Protein AF-A0A7H4LTB8-F1 (afdb_monomer_lite)

Foldseek 3Di:
DVVVVVVVVLVVVQQVQLVVQCVPVVCVPPDSVVSSVVSVVVVVVLVVPDPVVVVVVVVVVVVVVVVVVVVVVVVVVVVVVVVVVVVPDDPPDD

Organism: NCBI:txid1134687

Secondary structure (DSSP, 8-state):
--HHHHHHHHHHHHHHHHHHHHHSTTSTTS-HHHHHHHHHHHHHHHHHS-HHHHHHHHHHHHHHHHHHHHHHHHHHHHHHHHHHHHHTSPP---

pLDDT: mean 79.88, std 10.71, range [57.72, 96.25]

InterPro domains:
  IPR004841 Amino acid permease/SLC12A domain [PF00324] (1-80)

Sequence (94 aa):
MYFINWAMTGIVDITAVALYMHYWGAFGDVPQWVFALGALAIVGTMNMIGVKWFAEMEFWFALVKVLAIVAFWWSGLFFLAAESRWMAMPPVST

Structure (mmCIF, N/CA/C/O backbone):
data_AF-A0A7H4LTB8-F1
#
_entry.id   AF-A0A7H4LTB8-F1
#
loop_
_atom_site.group_PDB
_atom_site.id
_atom_site.type_symbol
_atom_site.label_atom_id
_atom_site.label_alt_id
_atom_site.label_comp_id
_atom_site.label_asym_id
_atom_site.label_entity_id
_atom_site.label_seq_id
_atom_site.pdbx_PDB_ins_code
_atom_site.Cartn_x
_atom_site.Cartn_y
_atom_site.Cartn_z
_atom_site.occupancy
_atom_site.B_iso_or_equiv
_atom_site.auth_seq_id
_atom_site.auth_comp_id
_atom_site.auth_asym_id
_atom_site.auth_atom_id
_atom_site.pdbx_PDB_model_num
ATOM 1 N N . MET A 1 1 ? -12.179 20.630 1.178 1.00 67.06 1 MET A N 1
ATOM 2 C CA . MET A 1 1 ? -12.363 19.345 0.465 1.00 67.06 1 MET A CA 1
ATOM 3 C C . MET A 1 1 ? -11.221 18.349 0.744 1.00 67.06 1 MET A C 1
ATOM 5 O O . MET A 1 1 ? -10.712 17.735 -0.179 1.00 67.06 1 MET A O 1
ATOM 9 N N . TYR A 1 2 ? -10.802 18.157 2.002 1.00 80.88 2 TYR A N 1
ATOM 10 C CA . TYR A 1 2 ? -9.788 17.137 2.350 1.00 80.88 2 TYR A CA 1
ATOM 11 C C . TYR A 1 2 ? -10.435 15.796 2.713 1.00 80.88 2 TYR A C 1
ATOM 13 O O . TYR A 1 2 ? -10.005 14.750 2.245 1.00 80.88 2 TYR A O 1
ATOM 21 N N . PHE A 1 3 ? -11.538 15.850 3.461 1.00 81.81 3 PHE A N 1
ATOM 22 C CA . PHE A 1 3 ? -12.305 14.678 3.880 1.00 81.81 3 PHE A CA 1
ATOM 23 C C . PHE A 1 3 ? -12.807 13.822 2.707 1.00 81.81 3 PHE A C 1
ATOM 25 O O . PHE A 1 3 ? -12.651 12.610 2.724 1.00 81.81 3 PHE A O 1
ATOM 32 N N . ILE A 1 4 ? -13.352 14.451 1.659 1.00 87.56 4 ILE A N 1
ATOM 33 C CA . ILE A 1 4 ? -13.884 13.738 0.485 1.00 87.56 4 ILE A CA 1
ATOM 34 C C . ILE A 1 4 ? -12.773 13.022 -0.288 1.00 87.56 4 ILE A C 1
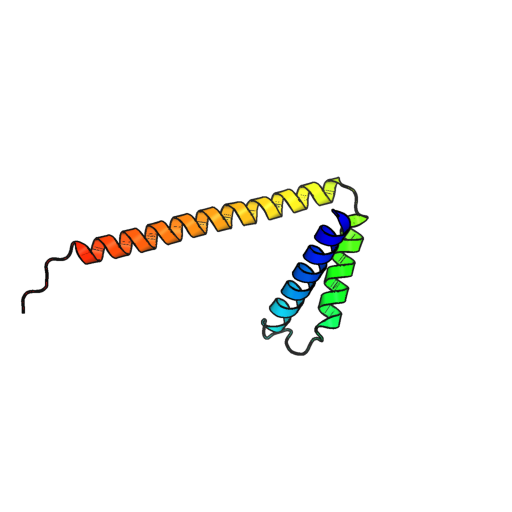ATOM 36 O O . ILE A 1 4 ? -12.967 11.883 -0.695 1.00 87.56 4 ILE A O 1
ATOM 40 N N . ASN A 1 5 ? -11.606 13.653 -0.454 1.00 88.06 5 ASN A N 1
ATOM 41 C CA . ASN A 1 5 ? -10.461 12.999 -1.088 1.00 88.06 5 ASN A CA 1
ATOM 42 C C . ASN A 1 5 ? -9.994 11.797 -0.264 1.00 88.06 5 ASN A C 1
ATOM 44 O O . ASN A 1 5 ? -9.785 10.726 -0.817 1.00 88.06 5 ASN A O 1
ATOM 48 N N . TRP A 1 6 ? -9.901 11.947 1.060 1.00 84.69 6 TRP A N 1
ATOM 49 C CA . TRP A 1 6 ? -9.477 10.856 1.937 1.00 84.69 6 TRP A CA 1
ATOM 50 C C . TRP A 1 6 ? -10.476 9.686 1.930 1.00 84.69 6 TRP A C 1
ATOM 52 O O . TRP A 1 6 ? -10.079 8.528 1.823 1.00 84.69 6 TRP A O 1
ATOM 62 N N . ALA A 1 7 ? -11.778 9.988 1.953 1.00 86.06 7 ALA A N 1
ATOM 63 C CA . ALA A 1 7 ? -12.838 8.989 1.851 1.00 86.06 7 ALA A CA 1
ATOM 64 C C . ALA A 1 7 ? -12.841 8.275 0.489 1.00 86.06 7 ALA A C 1
ATOM 66 O O . ALA A 1 7 ? -12.992 7.056 0.436 1.00 86.06 7 ALA A O 1
ATOM 67 N N . MET A 1 8 ? -12.642 9.011 -0.610 1.00 88.94 8 MET A N 1
ATOM 68 C CA . MET A 1 8 ? -12.593 8.437 -1.956 1.00 88.94 8 MET A CA 1
ATOM 69 C C . MET A 1 8 ? -11.397 7.495 -2.117 1.00 88.94 8 MET A C 1
ATOM 71 O O . MET A 1 8 ? -11.581 6.370 -2.576 1.00 88.94 8 MET A O 1
ATOM 75 N N . THR A 1 9 ? -10.202 7.911 -1.688 1.00 88.62 9 THR A N 1
ATOM 76 C CA . THR A 1 9 ? -9.010 7.052 -1.723 1.00 88.62 9 THR A CA 1
ATOM 77 C C . THR A 1 9 ? -9.221 5.778 -0.903 1.00 88.62 9 THR A C 1
ATOM 79 O O . THR A 1 9 ? -8.951 4.690 -1.401 1.00 88.62 9 THR A O 1
ATOM 82 N N . GLY A 1 10 ? -9.815 5.878 0.294 1.00 86.12 10 GLY A N 1
ATOM 83 C CA . GLY A 1 10 ? -10.129 4.702 1.113 1.00 86.12 10 GLY A CA 1
ATOM 84 C C . GLY A 1 10 ? -11.078 3.706 0.431 1.00 86.12 10 GLY A C 1
ATOM 85 O O . GLY A 1 10 ? -10.864 2.498 0.509 1.00 86.12 10 GLY A O 1
ATOM 86 N N . ILE A 1 11 ? -12.100 4.187 -0.287 1.00 88.12 11 ILE A N 1
ATOM 87 C CA . ILE A 1 11 ? -13.016 3.324 -1.058 1.00 88.12 11 ILE A CA 1
ATOM 88 C C . ILE A 1 11 ? -12.269 2.609 -2.192 1.00 88.12 11 ILE A C 1
ATOM 90 O O . ILE A 1 11 ? -12.488 1.415 -2.418 1.00 88.12 11 ILE A O 1
ATOM 94 N N . VAL A 1 12 ? -11.389 3.325 -2.895 1.00 90.00 12 VAL A N 1
ATOM 95 C CA . VAL A 1 12 ? -10.586 2.765 -3.991 1.00 90.00 12 VAL A CA 1
ATOM 96 C C . VAL A 1 12 ? -9.656 1.669 -3.472 1.00 90.00 12 VAL A C 1
ATOM 98 O O . VAL A 1 12 ? -9.639 0.579 -4.046 1.00 90.00 12 VAL A O 1
ATOM 101 N N . ASP A 1 13 ? -8.962 1.906 -2.360 1.00 87.88 13 ASP A N 1
ATOM 102 C CA . ASP A 1 13 ? -8.037 0.936 -1.767 1.00 87.88 13 ASP A CA 1
ATOM 103 C C . ASP A 1 13 ? -8.762 -0.337 -1.295 1.00 87.88 13 ASP A C 1
ATOM 105 O O . ASP A 1 13 ? -8.336 -1.450 -1.611 1.00 87.88 13 ASP A O 1
ATOM 109 N N . ILE A 1 14 ? -9.906 -0.202 -0.610 1.00 85.94 14 ILE A N 1
ATOM 110 C CA . ILE A 1 14 ? -10.720 -1.349 -0.163 1.00 85.94 14 ILE A CA 1
ATOM 111 C C . ILE A 1 14 ? -11.223 -2.167 -1.361 1.00 85.94 14 ILE A C 1
ATOM 113 O O . ILE A 1 14 ? -11.198 -3.401 -1.338 1.00 85.94 14 ILE A O 1
ATOM 117 N N . THR A 1 15 ? -11.653 -1.490 -2.428 1.00 87.12 15 THR A N 1
ATOM 118 C CA . THR A 1 15 ? -12.130 -2.151 -3.651 1.00 87.12 15 THR A CA 1
ATOM 119 C C . THR A 1 15 ? -10.995 -2.887 -4.362 1.00 87.12 15 THR A C 1
ATOM 121 O O . THR A 1 15 ? -11.187 -4.022 -4.800 1.00 87.12 15 THR A O 1
ATOM 124 N N . ALA A 1 16 ? -9.805 -2.283 -4.434 1.00 85.69 16 ALA A N 1
ATOM 125 C CA . ALA A 1 16 ? -8.623 -2.909 -5.015 1.00 85.69 16 ALA A CA 1
ATOM 126 C C . ALA A 1 16 ? -8.231 -4.186 -4.257 1.00 85.69 16 ALA A C 1
ATOM 128 O O . ALA A 1 16 ? -8.018 -5.224 -4.882 1.00 85.69 16 ALA A O 1
ATOM 129 N N . VAL A 1 17 ? -8.212 -4.152 -2.918 1.00 81.69 17 VAL A N 1
ATOM 130 C CA . VAL A 1 17 ? -7.934 -5.340 -2.091 1.00 81.69 17 VAL A CA 1
ATOM 131 C C . VAL A 1 17 ? -8.968 -6.441 -2.337 1.00 81.69 17 VAL A C 1
ATOM 133 O O . VAL A 1 17 ? -8.591 -7.595 -2.531 1.00 81.69 17 VAL A O 1
ATOM 136 N N . ALA A 1 18 ? -10.259 -6.103 -2.383 1.00 80.69 18 ALA A N 1
ATOM 137 C CA . ALA A 1 18 ? -11.317 -7.086 -2.613 1.00 80.69 18 ALA A CA 1
ATOM 138 C C . ALA A 1 18 ? -11.213 -7.752 -4.001 1.00 80.69 18 ALA A C 1
ATOM 140 O O . ALA A 1 18 ? -11.400 -8.963 -4.120 1.00 80.69 18 ALA A O 1
ATOM 141 N N . LEU A 1 19 ? -10.857 -6.984 -5.037 1.00 80.69 19 LEU A N 1
ATOM 142 C CA . LEU A 1 19 ? -10.611 -7.506 -6.385 1.00 80.69 19 LEU A CA 1
ATOM 143 C C . LEU A 1 19 ? -9.362 -8.394 -6.443 1.00 80.69 19 LEU A C 1
ATOM 145 O O . LEU A 1 19 ? -9.408 -9.468 -7.043 1.00 80.69 19 LEU A O 1
ATOM 149 N N . TYR A 1 20 ? -8.262 -7.987 -5.801 1.00 80.31 20 TYR A N 1
ATOM 150 C CA . TYR A 1 20 ? -7.036 -8.788 -5.771 1.00 80.31 20 TYR A CA 1
ATOM 151 C C . TYR A 1 20 ? -7.219 -10.113 -5.029 1.00 80.31 20 TYR A C 1
ATOM 153 O O . TYR A 1 20 ? -6.706 -11.135 -5.482 1.00 80.31 20 TYR A O 1
ATOM 161 N N . MET A 1 21 ? -7.981 -10.121 -3.933 1.00 77.31 21 MET A N 1
ATOM 162 C CA . MET A 1 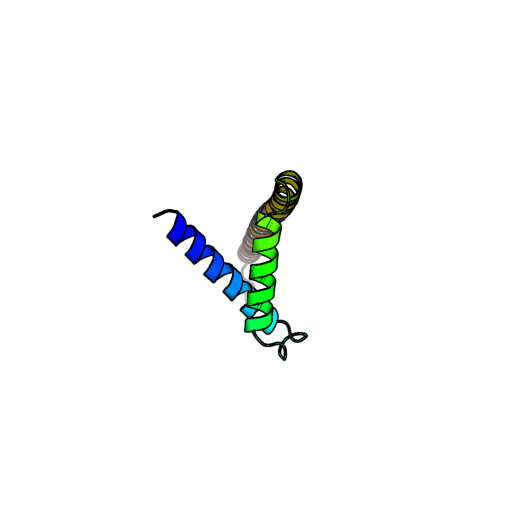21 ? -8.285 -11.353 -3.199 1.00 77.31 21 MET A CA 1
ATOM 163 C C . MET A 1 21 ? -9.106 -12.328 -4.047 1.00 77.31 21 MET A C 1
ATOM 165 O O . MET A 1 21 ? -8.822 -13.521 -4.035 1.00 77.31 21 MET A O 1
ATOM 169 N N . HIS A 1 22 ? -10.056 -11.835 -4.846 1.00 71.69 22 HIS A N 1
ATOM 170 C CA . HIS A 1 22 ? -10.839 -12.679 -5.754 1.00 71.69 22 HIS A CA 1
ATOM 171 C C . HIS A 1 22 ? -10.002 -13.257 -6.911 1.00 71.69 22 HIS A C 1
ATOM 173 O O . HIS A 1 22 ? -10.258 -14.369 -7.368 1.00 71.69 22 HIS A O 1
ATOM 179 N N . TYR A 1 23 ? -8.963 -12.540 -7.355 1.00 70.94 23 TYR A N 1
ATOM 180 C CA . TYR A 1 23 ? -8.009 -13.032 -8.358 1.00 70.94 23 TYR A CA 1
ATOM 181 C C . TYR A 1 23 ? -7.109 -14.169 -7.844 1.00 70.94 23 TYR A C 1
ATOM 183 O O . TYR A 1 23 ? -6.544 -14.916 -8.646 1.00 70.94 23 TYR A O 1
ATOM 191 N N . TRP A 1 24 ? -6.967 -14.331 -6.525 1.00 69.31 24 TRP A N 1
ATOM 192 C CA . TRP A 1 24 ? -6.189 -15.414 -5.931 1.00 69.31 24 TRP A CA 1
ATOM 193 C C . TRP A 1 24 ? -7.075 -16.660 -5.785 1.00 69.31 24 TRP A C 1
ATOM 195 O O . TRP A 1 24 ? -7.980 -16.695 -4.956 1.00 69.31 24 TRP A O 1
ATOM 205 N N . GLY A 1 25 ? -6.810 -17.711 -6.571 1.00 58.03 25 GLY A N 1
ATOM 206 C CA . GLY A 1 25 ? -7.692 -18.884 -6.741 1.00 58.03 25 GLY A CA 1
ATOM 207 C C . GLY A 1 25 ? -8.102 -19.672 -5.481 1.00 58.03 25 GLY A C 1
ATOM 208 O O . GLY A 1 25 ? -8.946 -20.553 -5.576 1.00 58.03 25 GLY A O 1
ATOM 209 N N . ALA A 1 26 ? -7.559 -19.354 -4.302 1.00 63.16 26 ALA A N 1
ATOM 210 C CA . ALA A 1 26 ? -7.983 -19.906 -3.010 1.00 63.16 26 ALA A CA 1
ATOM 211 C C . ALA A 1 26 ? -9.220 -19.202 -2.406 1.00 63.16 26 ALA A C 1
ATOM 213 O O . ALA A 1 26 ? -9.832 -19.734 -1.484 1.00 63.16 26 ALA A O 1
ATOM 214 N N . PHE A 1 27 ? -9.589 -18.020 -2.911 1.00 57.72 27 PHE A N 1
ATOM 215 C CA . PHE A 1 27 ? -10.634 -17.154 -2.348 1.00 57.72 27 PHE A CA 1
ATOM 216 C C . PHE A 1 27 ? -11.735 -16.778 -3.355 1.00 57.72 27 PHE A C 1
ATOM 218 O O . PHE A 1 27 ? -12.563 -15.917 -3.064 1.00 57.72 27 PHE A O 1
ATOM 225 N N . GLY A 1 28 ? -11.781 -17.437 -4.519 1.00 59.53 28 GLY A N 1
ATOM 226 C CA . G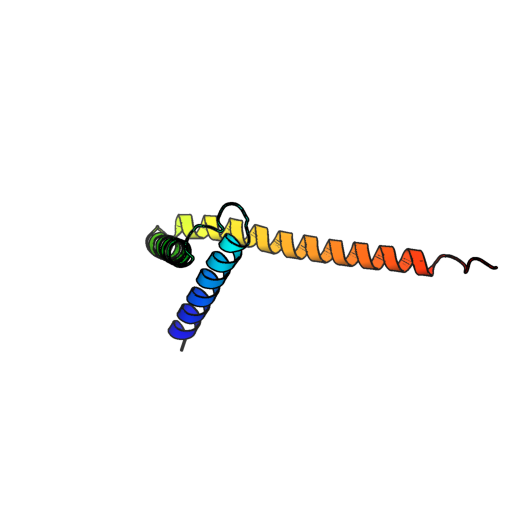LY A 1 28 ? -12.775 -17.167 -5.567 1.00 59.53 28 GLY A CA 1
ATOM 227 C C . GLY A 1 28 ? -14.231 -17.356 -5.117 1.00 59.53 28 GLY A C 1
ATOM 228 O O . GLY A 1 28 ? -15.102 -16.621 -5.569 1.00 59.53 28 GLY A O 1
ATOM 229 N N . ASP A 1 29 ? -14.490 -18.271 -4.177 1.00 64.50 29 ASP A N 1
ATOM 230 C CA . ASP A 1 29 ? -15.833 -18.521 -3.621 1.00 64.50 29 ASP A CA 1
ATOM 231 C C . ASP A 1 29 ? -16.236 -17.549 -2.497 1.00 64.50 29 ASP A C 1
ATOM 233 O O . ASP A 1 29 ? -17.385 -17.548 -2.049 1.00 64.50 29 ASP A O 1
ATOM 237 N N . VAL A 1 30 ? -15.312 -16.718 -2.000 1.00 68.69 30 VAL A N 1
ATOM 238 C CA . VAL A 1 30 ? -15.618 -15.800 -0.898 1.00 68.69 30 VAL A CA 1
ATOM 239 C C . VAL A 1 30 ? -16.227 -14.508 -1.458 1.00 68.69 30 VAL A C 1
ATOM 241 O O . VAL A 1 30 ? -15.616 -13.856 -2.309 1.00 68.69 30 VAL A O 1
ATOM 244 N N . PRO A 1 31 ? -17.413 -14.084 -0.978 1.00 72.44 31 PRO A N 1
ATOM 245 C CA . PRO A 1 31 ? -18.071 -12.891 -1.492 1.00 72.44 31 PRO A CA 1
ATOM 246 C C . PRO A 1 31 ? -17.244 -11.617 -1.277 1.00 72.44 31 PRO A C 1
ATOM 248 O O . PRO A 1 31 ? -16.752 -11.353 -0.178 1.00 72.44 31 PRO A O 1
ATOM 251 N N . GLN A 1 32 ? -17.191 -10.762 -2.300 1.00 71.94 32 GLN A N 1
ATOM 252 C CA . GLN A 1 32 ? -16.450 -9.492 -2.294 1.00 71.94 32 GLN A CA 1
ATOM 253 C C . GLN A 1 32 ? -16.786 -8.588 -1.090 1.00 71.94 32 GLN A C 1
ATOM 255 O O . GLN A 1 32 ? -15.913 -7.906 -0.553 1.00 71.94 32 GLN A O 1
ATOM 260 N N . TRP A 1 33 ? -18.044 -8.599 -0.636 1.00 77.12 33 TRP A N 1
ATOM 261 C CA . TRP A 1 33 ? -18.502 -7.781 0.490 1.00 77.12 33 TRP A CA 1
ATOM 262 C C . TRP A 1 33 ? -17.845 -8.171 1.824 1.00 77.12 33 TRP A C 1
ATOM 264 O O . TRP A 1 33 ? -17.655 -7.304 2.678 1.00 77.12 33 TRP A O 1
ATOM 274 N N . VAL A 1 34 ? -17.447 -9.439 1.995 1.00 80.25 34 VAL A N 1
ATOM 275 C CA . VAL A 1 34 ? -16.776 -9.926 3.213 1.00 80.25 34 VAL A CA 1
ATOM 276 C C . VAL A 1 34 ? -15.367 -9.343 3.306 1.00 80.25 34 VAL A C 1
ATOM 278 O O . VAL A 1 34 ? -14.974 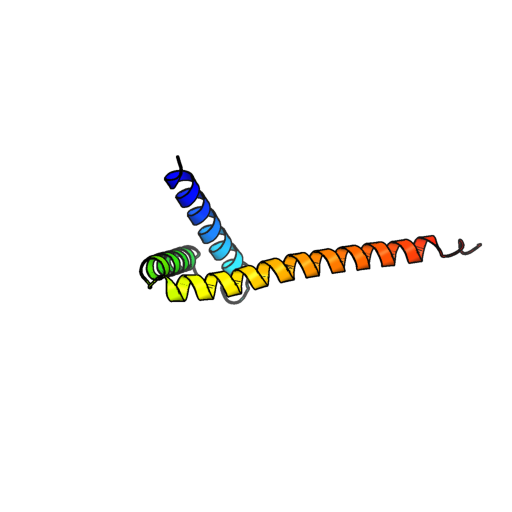-8.843 4.358 1.00 80.25 34 VAL A O 1
ATOM 281 N N . PHE A 1 35 ? -14.628 -9.326 2.193 1.00 81.00 35 PHE A N 1
ATOM 282 C CA . PHE A 1 35 ? -13.304 -8.701 2.136 1.00 81.00 35 PHE A CA 1
ATOM 283 C C . PHE A 1 35 ? -13.375 -7.187 2.312 1.00 81.00 35 PHE A C 1
ATOM 285 O O . PHE A 1 35 ? -12.547 -6.619 3.023 1.00 81.00 35 PHE A O 1
ATOM 292 N N . ALA A 1 36 ? -14.387 -6.542 1.725 1.00 80.19 36 ALA A N 1
ATOM 293 C CA . ALA A 1 36 ? -14.601 -5.111 1.897 1.00 80.19 36 ALA A CA 1
ATOM 294 C C . ALA A 1 36 ? -14.872 -4.742 3.369 1.00 80.19 36 ALA A C 1
ATOM 296 O O . ALA A 1 36 ? -14.244 -3.822 3.895 1.00 80.19 36 ALA A O 1
ATOM 297 N N . LEU A 1 37 ? -15.746 -5.490 4.059 1.00 83.62 37 LEU A N 1
ATOM 298 C CA . LEU A 1 37 ? -16.000 -5.305 5.494 1.00 83.62 37 LEU A CA 1
ATOM 299 C C . LEU A 1 37 ? -14.762 -5.595 6.348 1.00 83.62 37 LEU A C 1
ATOM 301 O O . LEU A 1 37 ? -14.485 -4.845 7.282 1.00 83.62 37 LEU A O 1
ATOM 305 N N . GLY A 1 38 ? -14.004 -6.646 6.025 1.00 85.12 38 GLY A N 1
ATOM 306 C CA . GLY A 1 38 ? -12.766 -6.983 6.729 1.00 85.12 38 GLY A CA 1
ATOM 307 C C . GLY A 1 38 ? -11.717 -5.875 6.625 1.00 85.12 38 GLY A C 1
ATOM 308 O O . GLY A 1 38 ? -11.177 -5.439 7.641 1.00 85.12 38 GLY A O 1
ATOM 309 N N . ALA A 1 39 ? -11.477 -5.358 5.418 1.00 82.69 39 ALA A N 1
ATOM 310 C CA . ALA A 1 39 ? -10.552 -4.249 5.196 1.00 82.69 39 ALA A CA 1
ATOM 311 C C . ALA A 1 39 ? -11.001 -2.974 5.932 1.00 82.69 39 ALA A C 1
ATOM 313 O O . ALA A 1 39 ? -10.191 -2.335 6.604 1.00 82.69 39 ALA A O 1
ATOM 314 N N . LEU A 1 40 ? -12.297 -2.642 5.881 1.00 84.88 40 LEU A N 1
ATOM 315 C CA . LEU A 1 40 ? -12.859 -1.500 6.607 1.00 84.88 40 LEU A CA 1
ATOM 316 C C . LEU A 1 40 ? -12.675 -1.642 8.129 1.00 84.88 40 LEU A C 1
ATOM 318 O O . LEU A 1 40 ? -12.278 -0.685 8.794 1.00 84.88 40 LEU A O 1
ATOM 322 N N . ALA A 1 41 ? -12.928 -2.830 8.685 1.00 84.88 41 ALA A N 1
ATOM 323 C CA . ALA A 1 41 ? -12.766 -3.108 10.111 1.00 84.88 41 ALA A CA 1
ATOM 324 C C . ALA A 1 41 ? -11.297 -3.007 10.564 1.00 84.88 41 ALA A C 1
ATOM 326 O O . ALA A 1 41 ? -11.018 -2.488 11.647 1.00 84.88 41 ALA A O 1
ATOM 327 N N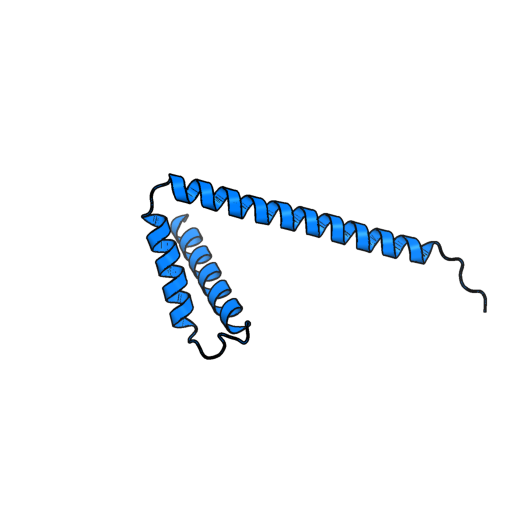 . ILE A 1 42 ? -10.348 -3.441 9.730 1.00 83.44 42 ILE A N 1
ATOM 328 C CA . ILE A 1 42 ? -8.910 -3.293 10.000 1.00 83.44 42 ILE A CA 1
ATOM 329 C C . ILE A 1 42 ? -8.521 -1.813 10.012 1.00 83.44 42 ILE A C 1
ATOM 331 O O . ILE A 1 42 ? -7.914 -1.350 10.973 1.00 83.44 42 ILE A O 1
ATOM 335 N N . VAL A 1 43 ? -8.920 -1.044 8.995 1.00 79.75 43 VAL A N 1
ATOM 336 C CA . VAL A 1 43 ? -8.625 0.399 8.936 1.00 79.75 43 VAL A CA 1
ATOM 337 C C . VAL A 1 43 ? -9.260 1.134 10.121 1.00 79.75 43 VAL A C 1
ATOM 339 O O . VAL A 1 43 ? -8.610 1.972 10.745 1.00 79.75 43 VAL A O 1
ATOM 342 N N . GLY A 1 44 ? -10.498 0.784 10.480 1.00 81.62 44 GLY A N 1
ATOM 343 C CA . GLY A 1 44 ? -11.196 1.343 11.637 1.00 81.62 44 GLY A CA 1
ATOM 344 C C . GLY A 1 44 ? -10.498 1.036 12.963 1.00 81.62 44 GLY A C 1
ATOM 345 O O . GLY A 1 44 ? -10.291 1.939 13.770 1.00 81.62 44 GLY A O 1
ATOM 346 N N . THR A 1 45 ? -10.072 -0.211 13.178 1.00 81.44 45 THR A N 1
ATOM 347 C CA . THR A 1 45 ? -9.347 -0.593 14.402 1.00 81.44 45 THR A CA 1
ATOM 348 C C . THR A 1 45 ? -7.947 0.015 14.453 1.00 81.44 45 THR A C 1
ATOM 350 O O . THR A 1 45 ? -7.553 0.507 15.507 1.00 81.44 45 THR A O 1
ATOM 353 N N . MET A 1 46 ? -7.226 0.097 13.332 1.00 75.56 46 MET A N 1
ATOM 354 C CA . MET A 1 46 ? -5.953 0.827 13.247 1.00 75.56 46 MET A CA 1
ATOM 355 C C . MET A 1 46 ? -6.110 2.314 13.577 1.00 75.56 46 MET A C 1
ATOM 357 O O . MET A 1 46 ? -5.211 2.889 14.180 1.00 75.56 46 MET A O 1
ATOM 361 N N . ASN A 1 47 ? -7.250 2.926 13.238 1.00 77.94 47 ASN A N 1
ATOM 362 C CA . ASN A 1 47 ? -7.542 4.312 13.607 1.00 77.94 47 ASN A CA 1
ATOM 363 C C . ASN A 1 47 ? -7.692 4.498 15.132 1.00 77.94 47 ASN A C 1
ATOM 365 O O . ASN A 1 47 ? -7.438 5.580 15.652 1.00 77.94 47 ASN A O 1
ATOM 369 N N . MET A 1 48 ? -8.085 3.439 15.850 1.00 74.56 48 MET A N 1
ATOM 370 C CA . MET A 1 48 ? -8.285 3.449 17.305 1.00 74.56 48 MET A CA 1
ATOM 371 C C . MET A 1 48 ? -7.063 2.955 18.097 1.00 74.56 48 MET A C 1
ATOM 373 O O . MET A 1 48 ? -6.926 3.279 19.278 1.00 74.56 48 MET A O 1
ATOM 377 N N . ILE A 1 49 ? -6.181 2.161 17.485 1.00 73.44 49 ILE A N 1
ATOM 378 C CA . ILE A 1 49 ? -4.959 1.654 18.120 1.00 73.44 49 ILE A CA 1
ATOM 379 C C . ILE A 1 49 ? -3.924 2.784 18.211 1.00 73.44 49 ILE A C 1
ATOM 381 O O . ILE A 1 49 ? -3.697 3.536 17.269 1.00 73.44 49 ILE A O 1
ATOM 385 N N . GLY A 1 50 ? -3.287 2.908 19.379 1.00 64.56 50 GLY A N 1
ATOM 386 C CA . GLY A 1 50 ? -2.364 3.999 19.690 1.00 64.56 50 GLY A CA 1
ATOM 387 C C . GLY A 1 50 ? -1.237 4.190 18.665 1.00 64.56 50 GLY A C 1
ATOM 388 O O . GLY A 1 50 ? -0.633 3.230 18.184 1.00 64.56 50 GLY A O 1
ATOM 389 N N . VAL A 1 51 ? -0.913 5.466 18.424 1.00 66.62 51 VAL A N 1
ATOM 390 C CA . VAL A 1 51 ? 0.020 6.030 17.420 1.00 66.62 51 VAL A CA 1
ATOM 391 C C . VAL A 1 51 ? 1.364 5.294 17.291 1.00 66.62 51 VAL A C 1
ATOM 393 O O . VAL A 1 51 ? 1.979 5.297 16.230 1.00 66.62 51 VAL A O 1
ATOM 396 N N . LYS A 1 52 ? 1.822 4.620 18.350 1.00 69.62 52 LYS A N 1
ATOM 397 C CA . LYS A 1 52 ? 3.083 3.871 18.359 1.00 69.62 52 LYS A CA 1
ATOM 398 C C . LYS A 1 52 ? 3.091 2.689 17.377 1.00 69.62 52 LYS A C 1
ATOM 400 O O . LYS A 1 52 ? 4.062 2.515 16.652 1.00 69.62 52 LYS A O 1
ATOM 405 N N . TRP A 1 53 ? 2.013 1.906 17.324 1.00 72.38 53 TRP A N 1
ATOM 406 C CA . TRP A 1 53 ? 1.913 0.771 16.393 1.00 72.38 53 TRP A CA 1
ATOM 407 C C . TRP A 1 53 ? 1.716 1.231 14.952 1.00 72.38 53 TRP A C 1
ATOM 409 O O . TRP A 1 53 ? 2.235 0.617 14.024 1.00 72.38 53 TRP A O 1
ATOM 419 N N . PHE A 1 54 ? 0.996 2.338 14.777 1.00 72.69 54 PHE A N 1
ATOM 420 C CA . PHE A 1 54 ? 0.821 2.971 13.478 1.00 72.69 54 PHE A CA 1
ATOM 421 C C . PHE A 1 54 ? 2.175 3.400 12.888 1.00 72.69 54 PHE A C 1
ATOM 423 O O . PHE A 1 54 ? 2.472 3.059 11.747 1.00 72.69 54 PHE A O 1
ATOM 430 N N . ALA A 1 55 ? 3.040 4.020 13.697 1.00 71.75 55 ALA A N 1
ATOM 431 C CA . ALA A 1 55 ? 4.375 4.439 13.271 1.00 71.75 55 ALA A CA 1
ATOM 432 C C . ALA A 1 55 ? 5.296 3.263 12.884 1.00 71.75 55 ALA A C 1
ATOM 434 O O . ALA A 1 55 ? 6.012 3.346 11.886 1.00 71.75 55 ALA A O 1
ATOM 435 N N . GLU A 1 56 ? 5.274 2.155 13.637 1.00 82.88 56 GLU A N 1
ATOM 436 C CA . GLU A 1 56 ? 6.053 0.957 13.287 1.00 82.88 56 GLU A CA 1
ATOM 437 C C . GLU A 1 56 ? 5.559 0.335 11.969 1.00 82.88 56 GLU A C 1
ATOM 439 O O . GLU A 1 56 ? 6.368 0.062 11.082 1.00 82.88 56 GLU A O 1
ATOM 444 N N . MET A 1 57 ? 4.243 0.172 11.785 1.00 82.62 57 MET A N 1
ATOM 445 C CA . MET A 1 57 ? 3.670 -0.373 10.544 1.00 82.62 57 MET A CA 1
ATOM 446 C C . MET A 1 57 ? 3.962 0.512 9.330 1.00 82.62 57 MET A C 1
ATOM 448 O O . MET A 1 57 ? 4.337 0.005 8.271 1.00 82.62 57 MET A O 1
ATOM 452 N N . GLU A 1 58 ? 3.835 1.831 9.471 1.00 81.94 58 GLU A N 1
ATOM 453 C CA . GLU A 1 58 ? 4.174 2.771 8.402 1.00 81.94 58 GLU A CA 1
ATOM 454 C C . GLU A 1 58 ? 5.647 2.683 8.000 1.00 81.94 58 GLU A C 1
ATOM 456 O O . GLU A 1 58 ? 5.948 2.722 6.804 1.00 81.94 58 GLU A O 1
ATOM 461 N N . PHE A 1 59 ? 6.561 2.499 8.958 1.00 83.88 59 PHE A N 1
ATOM 462 C CA . PHE A 1 59 ? 7.979 2.305 8.656 1.00 83.88 59 PHE A CA 1
ATOM 463 C C . PHE A 1 59 ? 8.213 1.045 7.811 1.00 83.88 59 PHE A C 1
ATOM 465 O O . PHE A 1 59 ? 8.876 1.107 6.771 1.00 83.88 59 PHE A O 1
ATOM 472 N N . TRP A 1 60 ? 7.620 -0.085 8.204 1.00 88.69 60 TRP A N 1
ATOM 473 C CA . TRP A 1 60 ? 7.725 -1.334 7.442 1.00 88.69 60 TRP A CA 1
ATOM 474 C C . TRP A 1 60 ? 7.109 -1.213 6.039 1.00 88.69 60 TRP A C 1
ATOM 476 O O . TRP A 1 60 ? 7.718 -1.654 5.062 1.00 88.69 60 TRP A O 1
ATOM 486 N N . PHE A 1 61 ? 5.950 -0.562 5.892 1.00 86.00 61 PHE A N 1
ATOM 487 C CA . PHE A 1 61 ? 5.337 -0.337 4.577 1.00 86.00 61 PHE A CA 1
ATOM 488 C C . PHE A 1 61 ? 6.138 0.632 3.698 1.00 86.00 61 PHE A C 1
ATOM 490 O O . PHE A 1 61 ? 6.214 0.441 2.480 1.00 86.00 61 PHE A O 1
ATOM 497 N N . ALA A 1 62 ? 6.765 1.654 4.284 1.00 89.38 62 ALA A N 1
ATOM 498 C CA . ALA A 1 62 ? 7.654 2.556 3.560 1.00 89.38 62 ALA A CA 1
ATOM 499 C C . ALA A 1 62 ? 8.893 1.815 3.034 1.00 89.38 62 ALA A C 1
ATOM 501 O O . ALA A 1 62 ? 9.282 2.026 1.883 1.00 89.38 62 ALA A O 1
ATOM 502 N N . LEU A 1 63 ? 9.459 0.892 3.820 1.00 93.25 63 LEU A N 1
ATOM 503 C CA . LEU A 1 63 ? 10.581 0.057 3.386 1.00 93.25 63 LEU A CA 1
ATOM 504 C C . LEU A 1 63 ? 10.224 -0.775 2.144 1.00 93.25 63 LEU A C 1
ATOM 506 O O . LEU A 1 63 ? 10.986 -0.783 1.177 1.00 93.25 63 LEU A O 1
ATOM 510 N N . VAL A 1 64 ? 9.048 -1.414 2.125 1.00 92.88 64 VAL A N 1
ATOM 511 C CA . VAL A 1 64 ? 8.570 -2.180 0.957 1.00 92.88 64 VAL A CA 1
ATOM 512 C C . VAL A 1 64 ? 8.484 -1.296 -0.290 1.00 92.88 64 VAL A C 1
ATOM 514 O O . VAL A 1 64 ? 8.933 -1.703 -1.361 1.00 92.88 64 VAL A O 1
ATOM 517 N N . LYS A 1 65 ? 7.967 -0.065 -0.159 1.00 92.56 65 LYS A N 1
ATOM 518 C CA . LYS A 1 65 ? 7.888 0.886 -1.282 1.00 92.56 65 LYS A CA 1
ATOM 519 C C . LYS A 1 65 ? 9.270 1.241 -1.831 1.00 92.56 65 LYS A C 1
ATOM 521 O O . LYS A 1 65 ? 9.459 1.236 -3.045 1.00 92.56 65 LYS A O 1
ATOM 526 N N . VAL A 1 66 ? 10.235 1.521 -0.955 1.00 95.06 66 VAL A N 1
ATOM 527 C CA . VAL A 1 66 ? 11.610 1.846 -1.368 1.00 95.06 66 VAL A CA 1
ATOM 528 C C . VAL A 1 66 ? 12.244 0.662 -2.095 1.00 95.06 66 VAL A C 1
ATOM 530 O O . VAL A 1 66 ? 12.796 0.837 -3.181 1.00 95.06 66 VAL A O 1
ATOM 533 N N . LEU A 1 67 ? 12.111 -0.549 -1.550 1.00 95.81 67 LEU A N 1
ATOM 534 C CA . LEU A 1 67 ? 12.635 -1.758 -2.185 1.00 95.81 67 LEU A CA 1
ATOM 535 C C . LEU A 1 67 ? 11.992 -2.020 -3.552 1.00 95.81 67 LEU A C 1
ATOM 537 O O . LEU A 1 67 ? 12.704 -2.383 -4.485 1.00 95.81 67 LEU A O 1
ATOM 541 N N . ALA A 1 68 ? 10.687 -1.780 -3.704 1.00 94.69 68 ALA A N 1
ATOM 542 C CA . ALA A 1 68 ? 10.001 -1.916 -4.987 1.00 94.69 68 ALA A CA 1
ATOM 543 C C . ALA A 1 68 ? 10.561 -0.953 -6.050 1.00 94.69 68 ALA A C 1
ATOM 545 O O . ALA A 1 68 ? 10.810 -1.369 -7.181 1.00 94.69 68 ALA A O 1
ATOM 546 N N . ILE A 1 69 ? 10.825 0.309 -5.687 1.00 95.25 69 ILE A N 1
ATOM 547 C CA . ILE A 1 69 ? 11.427 1.296 -6.601 1.00 95.25 69 ILE A CA 1
ATOM 548 C C . ILE A 1 69 ? 12.859 0.892 -6.972 1.00 95.25 69 ILE A C 1
ATOM 550 O O . ILE A 1 69 ? 13.227 0.949 -8.145 1.00 95.25 69 ILE A O 1
ATOM 554 N N . VAL A 1 70 ? 13.663 0.451 -5.999 1.00 96.25 70 VAL A N 1
ATOM 555 C CA . VAL A 1 70 ? 15.042 -0.001 -6.248 1.00 96.25 70 VAL A CA 1
ATOM 556 C C . VAL A 1 70 ? 15.056 -1.226 -7.164 1.00 96.25 70 VAL A C 1
ATOM 558 O O . VAL A 1 70 ? 15.823 -1.257 -8.126 1.00 96.25 70 VAL A O 1
ATOM 561 N N . ALA A 1 71 ? 14.186 -2.207 -6.915 1.00 95.19 71 ALA A N 1
ATOM 562 C CA . ALA A 1 71 ? 14.057 -3.393 -7.756 1.00 95.19 71 ALA A CA 1
ATOM 563 C C . ALA A 1 71 ? 13.618 -3.029 -9.181 1.00 95.19 71 ALA A C 1
ATOM 565 O O . ALA A 1 71 ? 14.204 -3.518 -10.148 1.00 95.19 71 ALA A O 1
ATOM 566 N N . PHE A 1 72 ? 12.644 -2.125 -9.320 1.00 94.19 72 PHE A N 1
ATOM 567 C CA . PHE A 1 72 ? 12.206 -1.629 -10.621 1.00 94.19 72 PHE A CA 1
ATOM 568 C C . PHE A 1 72 ? 13.353 -0.945 -11.377 1.00 94.19 72 PHE A C 1
ATOM 570 O O . PHE A 1 72 ? 13.599 -1.266 -12.540 1.00 94.19 72 PHE A O 1
ATOM 577 N N . TRP A 1 73 ? 14.118 -0.081 -10.706 1.00 95.69 73 TRP A N 1
ATOM 578 C CA . TRP A 1 73 ? 15.272 0.593 -11.301 1.00 95.69 73 TRP A CA 1
ATOM 579 C C . TRP A 1 73 ? 16.336 -0.400 -11.790 1.00 95.69 73 TRP A C 1
ATOM 581 O O . TRP A 1 73 ? 16.757 -0.335 -12.945 1.00 95.69 73 TRP A O 1
ATOM 591 N N . TRP A 1 74 ? 16.708 -1.377 -10.957 1.00 95.69 74 TRP A N 1
ATOM 592 C CA . TRP A 1 74 ? 17.656 -2.431 -11.335 1.00 95.69 74 TRP A CA 1
ATOM 593 C C . TRP A 1 74 ? 17.151 -3.291 -12.495 1.00 95.69 74 TRP A C 1
ATOM 595 O O . TRP A 1 74 ? 17.920 -3.593 -13.407 1.00 95.69 74 TRP A O 1
ATOM 605 N N . SER A 1 75 ? 15.866 -3.654 -12.497 1.00 93.12 75 SER A N 1
ATOM 606 C CA . SER A 1 75 ? 15.266 -4.416 -13.597 1.00 93.12 75 SER A CA 1
ATOM 607 C C . SER A 1 75 ? 15.311 -3.644 -14.921 1.00 93.12 75 SER A C 1
ATOM 609 O O . SER A 1 75 ? 15.646 -4.221 -15.955 1.00 93.12 75 SER A O 1
ATOM 611 N N . GLY A 1 76 ? 15.080 -2.326 -14.881 1.00 90.69 76 GLY A N 1
ATOM 612 C CA . GLY A 1 76 ? 15.196 -1.448 -16.044 1.00 90.69 76 GLY A CA 1
ATOM 613 C C . GLY A 1 76 ? 16.630 -1.350 -16.568 1.00 90.69 76 GLY A C 1
ATOM 614 O O . GLY A 1 76 ? 16.848 -1.451 -17.776 1.00 90.69 76 GLY A O 1
ATOM 615 N N . LEU A 1 77 ? 17.622 -1.224 -15.677 1.00 92.19 77 LEU A N 1
ATOM 616 C CA . LEU A 1 77 ? 19.038 -1.233 -16.067 1.00 92.19 77 LEU A CA 1
ATOM 617 C C . LEU A 1 77 ? 19.453 -2.570 -16.682 1.00 92.19 77 LEU A C 1
ATOM 619 O O . LEU A 1 77 ? 20.153 -2.582 -17.692 1.00 92.19 77 LEU A O 1
ATOM 623 N N . PHE A 1 78 ? 19.026 -3.688 -16.091 1.00 91.56 78 PHE A N 1
ATOM 624 C CA . PHE A 1 78 ? 19.316 -5.017 -16.621 1.00 91.56 78 PHE A CA 1
ATOM 625 C C . PHE A 1 78 ? 18.749 -5.188 -18.032 1.00 91.56 78 PHE A C 1
ATOM 627 O O . PHE A 1 78 ? 19.460 -5.648 -18.924 1.00 91.56 78 PHE A O 1
ATOM 634 N N . PHE A 1 79 ? 17.499 -4.772 -18.249 1.00 90.69 79 PHE A N 1
ATOM 635 C CA . PHE A 1 79 ? 16.859 -4.840 -19.560 1.00 90.69 79 PHE A CA 1
ATOM 636 C C . PHE A 1 79 ? 17.591 -3.977 -20.602 1.00 90.69 79 PHE A C 1
ATOM 638 O O . PHE A 1 79 ? 17.906 -4.457 -21.688 1.00 90.69 79 PHE A O 1
ATOM 645 N N . LEU A 1 80 ? 17.959 -2.740 -20.251 1.00 89.00 80 LEU A N 1
ATOM 646 C CA . LEU A 1 80 ? 18.717 -1.851 -21.139 1.00 89.00 80 LEU A CA 1
ATOM 647 C C . LEU A 1 80 ? 20.131 -2.380 -21.449 1.00 89.00 80 LEU A C 1
ATOM 649 O O . LEU A 1 80 ? 20.606 -2.275 -22.578 1.00 89.00 80 LEU A O 1
ATOM 653 N N . ALA A 1 81 ? 20.817 -2.956 -20.460 1.00 85.31 81 ALA A N 1
ATOM 654 C CA . ALA A 1 81 ? 22.140 -3.552 -20.649 1.00 85.31 81 ALA A CA 1
ATOM 655 C C . ALA A 1 81 ? 22.093 -4.860 -21.460 1.00 85.31 81 ALA A C 1
ATOM 657 O O . ALA A 1 81 ? 23.054 -5.200 -22.151 1.00 85.31 81 ALA A O 1
ATOM 658 N N . ALA A 1 82 ? 20.989 -5.606 -21.383 1.00 82.38 82 ALA A N 1
ATOM 659 C CA . ALA A 1 82 ? 20.758 -6.757 -22.246 1.00 82.38 82 ALA A CA 1
ATOM 660 C C . ALA A 1 82 ? 20.585 -6.310 -23.705 1.00 82.38 82 ALA A C 1
ATOM 662 O O . ALA A 1 82 ? 21.249 -6.858 -24.581 1.00 82.38 82 ALA A O 1
ATOM 663 N N . GLU A 1 83 ? 19.778 -5.273 -23.952 1.00 74.00 83 GLU A N 1
ATOM 664 C CA . GLU A 1 83 ? 19.571 -4.667 -25.277 1.00 74.00 83 GLU A CA 1
ATOM 665 C C . GLU A 1 83 ? 20.892 -4.190 -25.910 1.00 74.00 83 GLU A C 1
ATOM 667 O O . GLU A 1 83 ? 21.199 -4.511 -27.060 1.00 74.00 83 GLU A O 1
ATOM 672 N N . SER A 1 84 ? 21.735 -3.487 -25.147 1.00 68.88 84 SER A N 1
ATOM 673 C CA . SER A 1 84 ? 23.008 -2.964 -25.664 1.00 68.88 84 SER A CA 1
ATOM 674 C C . SER A 1 84 ? 24.000 -4.062 -26.074 1.00 68.88 84 SER A C 1
ATOM 676 O O . SER A 1 84 ? 24.807 -3.852 -26.982 1.00 68.88 84 SER A O 1
ATOM 678 N N . ARG A 1 85 ? 23.916 -5.261 -25.475 1.00 61.28 85 ARG A N 1
ATOM 679 C CA . ARG A 1 85 ? 24.715 -6.432 -25.885 1.00 61.28 85 ARG A CA 1
ATOM 680 C C . ARG A 1 85 ? 24.271 -7.029 -27.219 1.00 61.28 85 ARG A C 1
ATOM 682 O O . ARG A 1 85 ? 25.114 -7.613 -27.895 1.00 61.28 85 ARG A O 1
ATOM 689 N N . TRP A 1 86 ? 23.006 -6.886 -27.611 1.00 58.47 86 TRP A N 1
ATOM 690 C CA . TRP A 1 86 ? 22.515 -7.368 -28.909 1.00 58.47 86 TRP A CA 1
ATOM 691 C C . TRP A 1 86 ? 22.954 -6.463 -30.063 1.00 58.47 86 TRP A C 1
ATOM 693 O O . TRP A 1 86 ? 23.298 -6.961 -31.130 1.00 58.47 86 TRP A O 1
ATOM 703 N N . MET A 1 87 ? 23.042 -5.149 -29.832 1.00 63.78 87 MET A N 1
ATOM 704 C CA . MET A 1 87 ? 23.503 -4.183 -30.843 1.00 63.78 87 MET A CA 1
ATOM 705 C C . MET A 1 87 ? 25.015 -4.250 -31.123 1.00 63.78 87 MET A C 1
ATOM 707 O O . MET A 1 87 ? 25.465 -3.798 -32.172 1.00 63.78 87 MET A O 1
ATOM 711 N N . ALA A 1 88 ? 25.806 -4.810 -30.202 1.00 63.06 88 ALA A N 1
ATOM 712 C CA . ALA A 1 88 ? 27.257 -4.956 -30.346 1.00 63.06 88 ALA A CA 1
ATOM 713 C C . ALA A 1 88 ? 27.690 -6.240 -31.084 1.00 63.06 88 ALA A C 1
ATOM 715 O O . ALA A 1 88 ? 28.886 -6.437 -31.311 1.00 63.06 88 ALA A O 1
ATOM 716 N N . MET A 1 89 ? 26.754 -7.125 -31.449 1.00 65.50 89 MET A N 1
ATOM 717 C CA . MET A 1 89 ? 27.074 -8.302 -32.258 1.00 65.50 89 MET A CA 1
ATOM 718 C C . MET A 1 89 ? 27.215 -7.880 -33.727 1.00 65.50 89 MET A C 1
ATOM 720 O O . MET A 1 89 ? 26.303 -7.239 -34.254 1.00 65.50 89 MET A O 1
ATOM 724 N N . PRO A 1 90 ? 28.326 -8.213 -34.415 1.00 67.88 90 PRO A N 1
ATOM 725 C CA . PRO A 1 90 ? 28.414 -7.977 -35.849 1.00 67.88 90 PRO A CA 1
ATOM 726 C C . PRO A 1 90 ? 27.271 -8.731 -36.545 1.00 67.88 90 PRO A C 1
ATOM 728 O O . PRO A 1 90 ? 26.920 -9.830 -36.097 1.00 67.88 90 PRO A O 1
ATOM 731 N N . PRO A 1 91 ? 26.677 -8.171 -37.617 1.00 71.69 91 PRO A N 1
ATOM 732 C CA . PRO A 1 91 ? 25.679 -8.894 -38.388 1.00 71.69 91 PRO A CA 1
ATOM 733 C C . PRO A 1 91 ? 26.300 -10.223 -38.807 1.00 71.69 91 PRO A C 1
ATOM 735 O O . PRO A 1 91 ? 27.378 -10.244 -39.404 1.00 71.69 91 PRO A O 1
ATOM 738 N N . VAL A 1 92 ? 25.649 -11.329 -38.442 1.00 69.62 92 VAL A N 1
ATOM 739 C CA . VAL A 1 92 ? 25.988 -12.647 -38.977 1.00 69.62 92 VAL A CA 1
ATOM 740 C C . VAL A 1 92 ? 25.834 -12.521 -40.488 1.00 69.62 92 VAL A C 1
ATOM 742 O O . VAL A 1 92 ? 24.720 -12.425 -41.003 1.00 69.62 92 VAL A O 1
ATOM 745 N N . SER A 1 93 ? 26.970 -12.412 -41.177 1.00 60.22 93 SER A N 1
ATOM 746 C CA . SER A 1 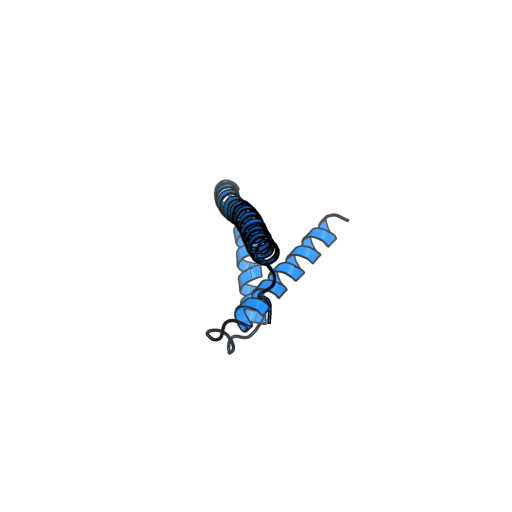93 ? 27.048 -12.433 -42.628 1.00 60.22 93 SER A CA 1
ATOM 747 C C . SER A 1 93 ? 26.502 -13.779 -43.087 1.00 60.22 93 SER A C 1
ATOM 749 O O . SER A 1 93 ? 27.090 -14.819 -42.781 1.00 60.22 93 SER A O 1
ATOM 751 N N . THR A 1 94 ? 25.352 -13.726 -43.756 1.00 59.47 94 THR A N 1
ATOM 752 C CA . THR A 1 94 ? 24.944 -14.765 -44.710 1.00 59.47 94 THR A CA 1
ATOM 753 C C . THR A 1 94 ? 25.842 -14.723 -45.936 1.00 59.47 94 THR A C 1
ATOM 755 O O . THR A 1 94 ? 26.425 -13.643 -46.197 1.00 59.47 94 THR A O 1
#

Radius of gyration: 21.8 Å; chains: 1; bounding box: 47×39×64 Å